Protein AF-A0A0F3GU39-F1 (afdb_monomer)

Secondary structure (DSSP, 8-state):
--S-SPPPPSEEEE-SS---B-TT-TT--EE--TT-TT--SPEEEEE--S--EETTEE--EEEEEEETTTEEEEEEE-

Solvent-accessible surface area (backbone atoms only — not comparable to full-atom values): 5125 Å² total; per-residue (Å²): 139,85,76,94,80,70,77,81,66,61,60,47,81,46,62,90,76,49,61,64,35,59,95,81,45,91,79,47,55,69,43,72,47,92,84,40,102,85,46,91,61,57,24,36,50,28,24,72,24,54,83,60,57,58,95,85,36,76,71,41,50,76,46,78,45,80,41,98,88,78,44,75,50,73,48,80,48,115

Structure (mmCIF, N/CA/C/O backbone):
data_AF-A0A0F3GU39-F1
#
_entry.id   AF-A0A0F3GU39-F1
#
loop_
_atom_site.group_PDB
_atom_site.id
_atom_site.type_symbol
_atom_site.label_atom_id
_atom_site.label_alt_id
_atom_site.label_comp_id
_atom_site.label_asym_id
_atom_site.label_entity_id
_atom_site.label_seq_id
_atom_site.pdbx_PDB_ins_code
_atom_site.Cartn_x
_atom_site.Cartn_y
_atom_site.Cartn_z
_atom_site.occupancy
_atom_site.B_iso_or_equiv
_atom_site.auth_seq_id
_atom_site.auth_comp_id
_atom_site.auth_asym_id
_atom_site.auth_atom_id
_atom_site.pdbx_PDB_model_num
ATOM 1 N N . ARG A 1 1 ? 23.355 -13.323 -11.543 1.00 45.50 1 ARG A N 1
ATOM 2 C CA . ARG A 1 1 ? 21.918 -13.139 -11.858 1.00 45.50 1 ARG A CA 1
ATOM 3 C C . ARG A 1 1 ? 21.120 -13.849 -10.776 1.00 45.50 1 ARG A C 1
ATOM 5 O O . ARG A 1 1 ? 20.969 -15.058 -10.858 1.00 45.50 1 ARG A O 1
ATOM 12 N N . LEU A 1 2 ? 20.719 -13.144 -9.723 1.00 47.56 2 LEU A N 1
ATOM 13 C CA . LEU A 1 2 ? 19.778 -13.669 -8.732 1.00 47.56 2 LEU A CA 1
ATOM 14 C C . LEU A 1 2 ? 18.520 -12.812 -8.855 1.00 47.56 2 LEU A C 1
ATOM 16 O O . LEU A 1 2 ? 18.619 -11.595 -8.752 1.00 47.56 2 LEU A O 1
ATOM 20 N N . GLY A 1 3 ? 17.379 -13.433 -9.144 1.00 53.84 3 GLY A N 1
ATOM 21 C CA . GLY A 1 3 ? 16.089 -12.754 -9.288 1.00 53.84 3 GLY A CA 1
ATOM 22 C C . GLY A 1 3 ? 15.456 -12.989 -10.656 1.00 53.84 3 GLY A C 1
ATOM 23 O O . GLY A 1 3 ? 16.150 -13.039 -11.667 1.00 53.84 3 GLY A O 1
ATOM 24 N N . LEU A 1 4 ? 14.136 -13.156 -10.664 1.00 63.62 4 LEU A N 1
ATOM 25 C CA . LEU A 1 4 ? 13.250 -13.652 -11.731 1.00 63.62 4 LEU A CA 1
ATOM 26 C C . LEU A 1 4 ? 13.229 -12.833 -13.049 1.00 63.62 4 LEU A C 1
ATOM 28 O O . LEU A 1 4 ? 12.272 -12.930 -13.807 1.00 63.62 4 LEU A O 1
ATOM 32 N N . GLY A 1 5 ? 14.232 -11.992 -13.326 1.00 64.88 5 GLY A N 1
ATOM 33 C CA . GLY A 1 5 ? 14.222 -11.058 -14.459 1.00 64.88 5 GLY A CA 1
ATOM 34 C C . GLY A 1 5 ? 13.151 -9.967 -14.338 1.00 64.88 5 GLY A C 1
ATOM 35 O O . GLY A 1 5 ? 12.812 -9.329 -15.328 1.00 64.88 5 GLY A O 1
ATOM 36 N N . ILE A 1 6 ? 12.603 -9.767 -13.137 1.00 66.88 6 ILE A N 1
ATOM 37 C CA . ILE A 1 6 ? 11.610 -8.731 -12.857 1.00 66.88 6 ILE A CA 1
ATOM 38 C C . ILE A 1 6 ? 12.347 -7.399 -12.730 1.00 66.88 6 ILE A C 1
ATOM 40 O O . ILE A 1 6 ? 13.276 -7.277 -11.931 1.00 66.88 6 ILE A O 1
ATOM 44 N N . ALA A 1 7 ? 11.931 -6.413 -13.524 1.00 71.56 7 ALA A N 1
ATOM 45 C CA . ALA A 1 7 ? 12.476 -5.064 -13.459 1.00 71.56 7 ALA A CA 1
ATOM 46 C C . ALA A 1 7 ? 12.253 -4.453 -12.068 1.00 71.56 7 ALA A C 1
ATOM 48 O O . ALA A 1 7 ? 11.206 -4.649 -11.448 1.00 71.56 7 ALA A O 1
ATOM 49 N N . VAL A 1 8 ? 13.231 -3.682 -11.591 1.00 74.50 8 VAL A N 1
ATOM 50 C CA . VAL A 1 8 ? 13.089 -2.947 -10.332 1.00 74.50 8 VAL A CA 1
ATOM 51 C C . VAL A 1 8 ? 11.950 -1.931 -10.462 1.00 74.50 8 VAL A C 1
ATOM 53 O O . VAL A 1 8 ? 11.889 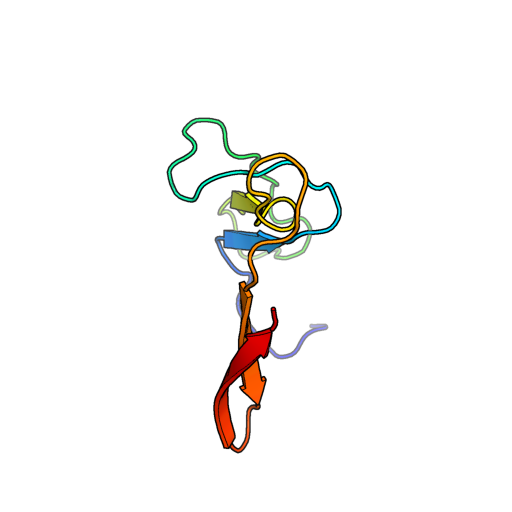-1.207 -11.459 1.00 74.50 8 VAL A O 1
ATOM 56 N N . PRO A 1 9 ? 11.036 -1.856 -9.479 1.00 79.94 9 PRO A N 1
ATOM 57 C CA . PRO A 1 9 ? 9.959 -0.886 -9.527 1.00 79.94 9 PRO A CA 1
ATOM 58 C C . PRO A 1 9 ? 10.503 0.534 -9.338 1.00 79.94 9 PRO A C 1
ATOM 60 O O . PRO A 1 9 ? 11.360 0.788 -8.496 1.00 79.94 9 PRO A O 1
ATOM 63 N N . ASN A 1 10 ? 9.951 1.492 -10.079 1.00 85.06 10 ASN A N 1
ATOM 64 C CA . ASN A 1 10 ? 10.245 2.917 -9.888 1.00 85.06 10 ASN 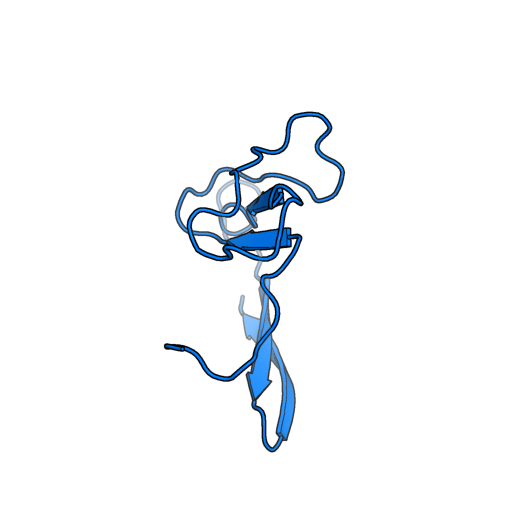A CA 1
ATOM 65 C C . ASN A 1 10 ? 9.507 3.520 -8.674 1.00 85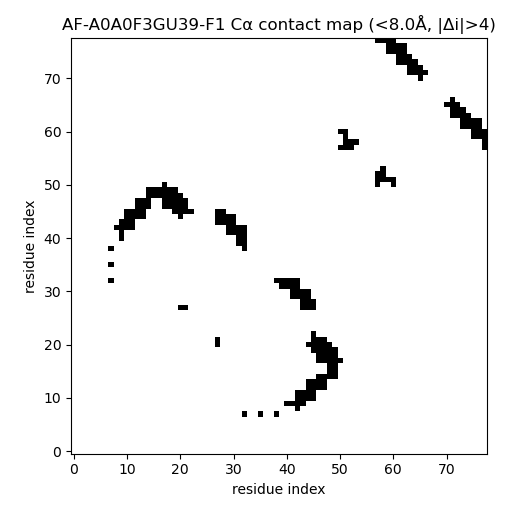.06 10 ASN A C 1
ATOM 67 O O . ASN A 1 10 ? 9.843 4.615 -8.215 1.00 85.06 10 ASN A O 1
ATOM 71 N N . ARG A 1 11 ? 8.498 2.812 -8.149 1.00 88.62 11 ARG A N 1
ATOM 72 C CA . ARG A 1 11 ? 7.678 3.208 -7.002 1.00 88.62 11 ARG A CA 1
ATOM 73 C C . ARG A 1 11 ? 7.349 2.011 -6.127 1.00 88.62 11 ARG A C 1
ATOM 75 O O . ARG A 1 11 ? 7.015 0.946 -6.638 1.00 88.62 11 ARG A O 1
ATOM 82 N N . VAL A 1 12 ? 7.365 2.216 -4.815 1.00 87.94 12 VAL A N 1
ATOM 83 C CA . VAL A 1 12 ? 6.930 1.223 -3.827 1.00 87.94 12 VAL A CA 1
ATOM 84 C C . VAL A 1 12 ? 5.877 1.841 -2.925 1.00 87.94 12 VAL A C 1
ATOM 86 O O . VAL A 1 12 ? 6.065 2.935 -2.401 1.00 87.94 12 VAL A O 1
ATOM 89 N N . VAL A 1 13 ? 4.775 1.119 -2.738 1.00 89.44 13 VAL A N 1
ATOM 90 C 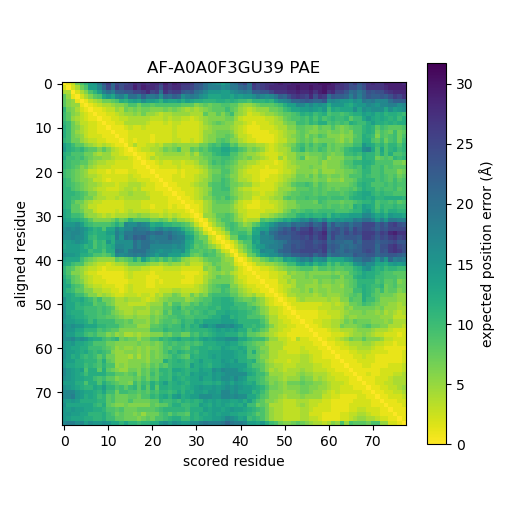CA . VAL A 1 13 ? 3.741 1.439 -1.752 1.00 89.44 13 VAL A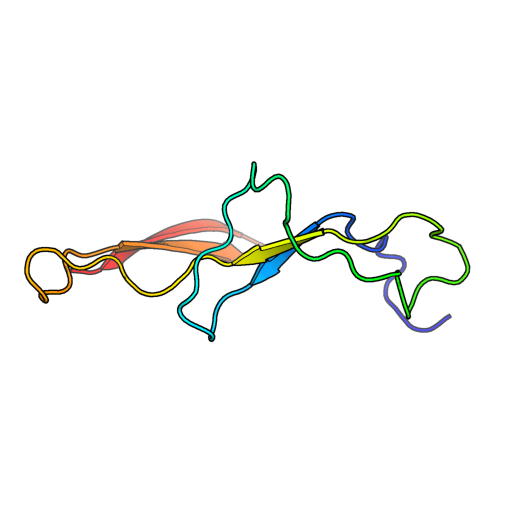 CA 1
ATOM 91 C C . VAL A 1 13 ? 3.892 0.463 -0.587 1.00 89.44 13 VAL A C 1
ATOM 93 O O . VAL A 1 13 ? 3.907 -0.748 -0.802 1.00 89.44 13 VAL A O 1
ATOM 96 N N . PHE A 1 14 ? 4.036 0.975 0.634 1.00 86.62 14 PHE A N 1
ATOM 97 C CA . PHE A 1 14 ? 4.209 0.175 1.852 1.00 86.62 14 PHE A CA 1
ATOM 98 C C . PHE A 1 14 ? 3.294 0.665 2.990 1.00 86.62 14 PHE A C 1
ATOM 100 O O . PHE A 1 14 ? 2.548 1.629 2.837 1.00 86.62 14 PHE A O 1
ATOM 107 N N . GLY A 1 15 ? 3.315 -0.026 4.131 1.00 85.69 15 GLY A N 1
ATOM 108 C CA . GLY A 1 15 ? 2.529 0.319 5.325 1.00 85.69 15 GLY A CA 1
ATOM 109 C C . GLY A 1 15 ? 3.381 0.358 6.599 1.00 85.69 15 GLY A C 1
ATOM 110 O O . GLY A 1 15 ? 4.499 0.865 6.586 1.00 85.69 15 GLY A O 1
ATOM 111 N N . HIS A 1 16 ? 2.866 -0.207 7.699 1.00 85.00 16 HIS A N 1
ATOM 112 C CA . HIS A 1 16 ? 3.543 -0.424 8.995 1.00 85.00 16 HIS A CA 1
ATOM 113 C C . HIS A 1 16 ? 3.757 0.810 9.889 1.00 85.00 16 HIS A C 1
ATOM 115 O O . HIS A 1 16 ? 3.479 0.742 11.082 1.00 85.00 16 HIS A O 1
ATOM 121 N N . THR A 1 17 ? 4.211 1.945 9.354 1.00 84.94 17 THR A N 1
ATOM 1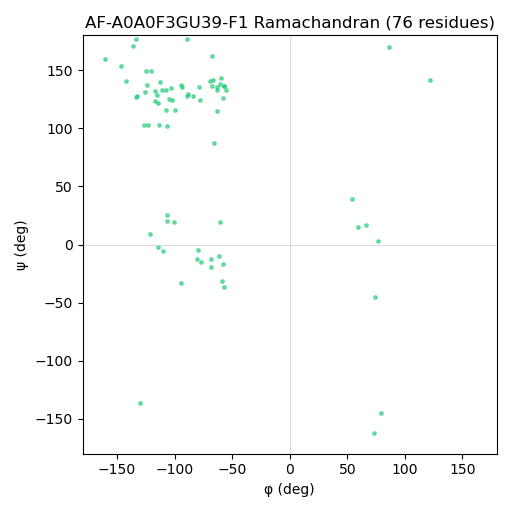22 C CA . THR A 1 17 ? 4.584 3.105 10.197 1.00 84.94 17 THR A CA 1
ATOM 123 C C . THR A 1 17 ? 3.401 3.958 10.656 1.00 84.94 17 THR A C 1
ATOM 125 O O . THR A 1 17 ? 3.569 4.837 11.497 1.00 84.94 17 THR A O 1
ATOM 128 N N . HIS A 1 18 ? 2.223 3.746 10.067 1.00 85.75 18 HIS A N 1
ATOM 129 C CA . HIS A 1 18 ? 1.030 4.581 10.231 1.00 85.75 18 HIS A CA 1
ATOM 130 C C . HIS A 1 18 ? 1.213 6.058 9.822 1.00 85.75 18 HIS A C 1
ATOM 132 O O . HIS A 1 18 ? 0.363 6.887 10.135 1.00 85.75 18 HIS A O 1
ATOM 138 N N . GLN A 1 19 ? 2.282 6.389 9.089 1.00 88.56 19 GLN A N 1
ATOM 139 C CA . GLN A 1 19 ? 2.577 7.743 8.609 1.00 88.56 19 GLN A CA 1
ATOM 140 C C . GLN A 1 19 ? 2.319 7.820 7.097 1.00 88.56 19 GLN A C 1
ATOM 142 O O . GLN A 1 19 ? 3.141 7.314 6.330 1.00 88.56 19 GLN A O 1
ATOM 147 N N . PRO A 1 20 ? 1.189 8.396 6.644 1.00 90.00 20 PRO A N 1
ATOM 148 C CA . PRO A 1 20 ? 0.828 8.389 5.232 1.00 90.00 20 PRO A CA 1
ATOM 149 C C . PRO A 1 20 ? 1.792 9.239 4.394 1.00 90.00 20 PRO A C 1
ATOM 151 O O . PRO A 1 20 ? 2.126 10.365 4.758 1.00 90.00 20 PRO A O 1
ATOM 154 N N . ILE A 1 21 ? 2.192 8.714 3.234 1.00 91.75 21 ILE A N 1
ATOM 155 C CA . ILE A 1 21 ? 2.955 9.446 2.214 1.00 91.75 21 ILE A CA 1
ATOM 156 C C . ILE A 1 21 ? 2.145 9.366 0.916 1.00 91.75 21 ILE A C 1
ATOM 158 O O . ILE A 1 21 ? 2.137 8.305 0.280 1.00 91.75 21 ILE A O 1
ATOM 162 N N . PRO A 1 22 ? 1.435 10.443 0.527 1.00 89.88 22 PRO A N 1
ATOM 163 C CA . PRO A 1 22 ? 0.538 10.411 -0.620 1.00 89.88 22 PRO A CA 1
ATOM 164 C C . PRO A 1 22 ? 1.293 10.256 -1.945 1.00 89.88 22 PRO A C 1
ATOM 166 O O . PRO A 1 22 ? 2.489 10.530 -2.054 1.00 89.88 22 PRO A O 1
ATOM 169 N N . TRP A 1 23 ? 0.565 9.847 -2.986 1.00 90.75 23 TRP A N 1
ATOM 170 C CA . TRP A 1 23 ? 1.117 9.624 -4.328 1.00 90.75 23 TRP A CA 1
ATOM 171 C C . TRP A 1 23 ? 1.815 10.862 -4.917 1.00 90.75 23 TRP A C 1
ATOM 173 O O . TRP A 1 23 ? 2.856 10.750 -5.565 1.00 90.75 23 TRP A O 1
ATOM 183 N N . ASN A 1 24 ? 1.257 12.042 -4.633 1.00 91.75 24 ASN A N 1
ATOM 184 C CA . ASN A 1 24 ? 1.727 13.340 -5.120 1.00 91.75 24 ASN A CA 1
ATOM 185 C C . ASN A 1 24 ? 2.552 14.110 -4.072 1.00 91.75 24 ASN A C 1
ATOM 187 O O . ASN A 1 24 ? 2.662 15.328 -4.168 1.00 91.75 24 ASN A O 1
ATOM 191 N N . ALA A 1 25 ? 3.097 13.437 -3.051 1.00 91.56 25 ALA A N 1
ATOM 192 C CA . ALA A 1 25 ? 3.978 14.095 -2.088 1.00 91.56 25 ALA A CA 1
ATOM 193 C C . ALA A 1 25 ? 5.242 14.612 -2.792 1.00 91.56 25 ALA A C 1
ATOM 195 O O . ALA A 1 25 ? 6.063 13.825 -3.266 1.00 91.56 25 ALA A O 1
ATOM 196 N N . GLU A 1 26 ? 5.414 15.935 -2.831 1.00 91.62 26 GLU A N 1
ATOM 197 C CA . GLU A 1 26 ? 6.582 16.582 -3.448 1.00 91.62 26 GLU A CA 1
ATOM 198 C C . GLU A 1 26 ? 7.900 16.137 -2.798 1.00 91.62 26 GLU A C 1
ATOM 200 O O . GLU A 1 26 ? 8.926 16.016 -3.466 1.00 91.62 26 GLU A O 1
ATOM 205 N N . ASN A 1 27 ? 7.852 15.826 -1.503 1.00 88.56 27 ASN A N 1
ATOM 206 C CA . ASN A 1 27 ? 8.972 15.398 -0.674 1.00 88.56 27 ASN A CA 1
ATOM 207 C C . ASN A 1 27 ? 8.942 13.895 -0.329 1.00 88.56 27 ASN A C 1
ATOM 209 O O . ASN A 1 27 ? 9.500 13.494 0.695 1.00 88.56 27 ASN A O 1
ATOM 213 N N . ALA A 1 28 ? 8.293 13.057 -1.149 1.00 91.75 28 ALA A N 1
ATOM 214 C CA . ALA A 1 28 ? 8.328 11.605 -0.968 1.00 91.75 28 ALA A CA 1
ATOM 215 C C . ALA A 1 28 ? 9.786 11.092 -0.929 1.00 91.75 28 ALA A C 1
ATOM 217 O O . ALA A 1 28 ? 10.573 11.461 -1.810 1.00 91.75 28 ALA A O 1
ATOM 218 N N . PRO A 1 29 ? 10.164 10.234 0.042 1.00 89.94 29 PRO A N 1
ATOM 219 C CA . PRO A 1 29 ? 11.513 9.691 0.117 1.00 89.94 29 PRO A CA 1
ATOM 220 C C . PRO A 1 29 ? 11.894 8.966 -1.172 1.00 89.94 29 PRO A C 1
ATOM 222 O O . PRO A 1 29 ? 11.108 8.193 -1.729 1.00 89.94 29 PRO A O 1
ATOM 225 N N . ARG A 1 30 ? 13.123 9.210 -1.624 1.00 88.19 30 ARG A N 1
ATOM 226 C CA . ARG A 1 30 ? 13.726 8.529 -2.765 1.00 88.19 30 ARG A CA 1
ATOM 227 C C . ARG A 1 30 ? 14.916 7.732 -2.274 1.00 88.19 30 ARG A C 1
ATOM 229 O O . ARG A 1 30 ? 15.765 8.278 -1.574 1.00 88.19 30 ARG A O 1
ATOM 236 N N . ILE A 1 31 ? 14.954 6.457 -2.627 1.00 83.12 31 ILE A N 1
ATOM 237 C CA . ILE A 1 31 ? 16.104 5.597 -2.369 1.00 83.12 31 ILE A CA 1
ATOM 238 C C . ILE A 1 31 ? 16.762 5.278 -3.702 1.00 83.12 31 ILE A C 1
ATOM 240 O O . ILE A 1 31 ? 16.084 4.934 -4.674 1.00 83.12 31 ILE A O 1
ATOM 244 N N . ASP A 1 32 ? 18.083 5.404 -3.756 1.00 70.69 32 ASP A N 1
ATOM 245 C CA . ASP A 1 32 ? 18.834 4.887 -4.890 1.00 70.69 32 ASP A CA 1
ATOM 246 C C . ASP A 1 32 ? 18.603 3.377 -4.952 1.00 70.69 32 ASP A C 1
ATOM 248 O O . ASP A 1 32 ? 18.532 2.706 -3.919 1.00 70.69 32 ASP A O 1
ATOM 252 N N . GLY A 1 33 ? 18.399 2.836 -6.152 1.00 60.94 33 GLY A N 1
ATOM 253 C CA . GLY A 1 33 ? 18.147 1.412 -6.335 1.00 60.94 33 GLY A CA 1
ATOM 254 C C . GLY A 1 33 ? 19.377 0.597 -5.938 1.00 60.94 33 GLY A C 1
ATOM 255 O O . GLY A 1 33 ? 20.187 0.264 -6.791 1.00 60.94 33 GLY A O 1
ATOM 256 N N . ILE A 1 34 ? 19.506 0.237 -4.655 1.00 56.31 34 ILE A N 1
ATOM 257 C CA . ILE A 1 34 ? 20.661 -0.497 -4.094 1.00 56.31 34 ILE A CA 1
ATOM 258 C C . ILE A 1 34 ? 20.890 -1.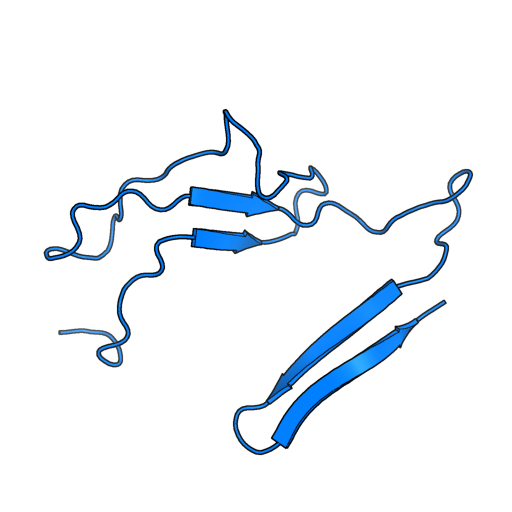851 -4.808 1.00 56.31 34 ILE A C 1
ATOM 260 O O . ILE A 1 34 ? 21.971 -2.425 -4.727 1.00 56.31 34 ILE A O 1
ATOM 264 N N . TYR A 1 35 ? 19.896 -2.360 -5.546 1.00 52.50 35 TYR A N 1
ATOM 265 C CA . TYR A 1 35 ? 19.873 -3.733 -6.057 1.00 52.50 35 TYR A CA 1
ATOM 266 C C . TYR A 1 35 ? 19.779 -3.907 -7.581 1.00 52.50 35 TYR A C 1
ATOM 268 O O . TYR A 1 35 ? 19.647 -5.046 -8.029 1.00 52.50 35 TYR A O 1
ATOM 276 N N . ALA A 1 36 ? 19.896 -2.850 -8.392 1.00 52.88 36 ALA A N 1
ATOM 277 C CA . ALA A 1 36 ? 19.941 -3.000 -9.851 1.00 52.88 36 ALA A CA 1
ATOM 278 C C . ALA A 1 36 ? 21.174 -2.313 -10.453 1.00 52.88 36 ALA A C 1
ATOM 280 O O . ALA A 1 36 ? 21.165 -1.094 -10.613 1.00 52.88 36 ALA A O 1
ATOM 281 N N . PRO A 1 37 ? 22.228 -3.069 -10.823 1.00 52.78 37 PRO A N 1
ATOM 282 C CA . PRO A 1 37 ? 23.404 -2.509 -11.498 1.00 52.78 37 PRO A CA 1
ATOM 283 C C . PRO A 1 37 ? 23.081 -1.861 -12.862 1.00 52.78 37 PRO A C 1
ATOM 285 O O . PRO A 1 37 ? 23.931 -1.193 -13.441 1.00 52.78 37 PRO A O 1
ATOM 288 N N . ASP A 1 38 ? 21.864 -2.054 -13.367 1.00 58.78 38 ASP A N 1
ATOM 289 C CA . ASP A 1 38 ? 21.317 -1.594 -14.641 1.00 58.78 38 ASP A CA 1
ATOM 290 C C . ASP A 1 38 ? 20.172 -0.566 -14.506 1.00 58.78 38 ASP A C 1
ATOM 292 O O . ASP A 1 38 ? 19.707 -0.044 -15.520 1.00 58.78 38 ASP A O 1
ATOM 296 N N . SER A 1 39 ? 19.740 -0.218 -13.286 1.00 58.06 39 SER A N 1
ATOM 297 C CA . SER A 1 39 ? 18.725 0.821 -13.056 1.00 58.06 39 SER A CA 1
ATOM 298 C C . SER A 1 39 ? 19.329 2.019 -12.333 1.00 58.06 39 SER A C 1
ATOM 300 O O . SER A 1 39 ? 19.504 2.008 -11.119 1.00 58.06 39 SER A O 1
ATOM 302 N N . SER A 1 40 ? 19.586 3.093 -13.079 1.00 61.00 40 SER A N 1
ATOM 303 C CA . SER A 1 40 ? 20.024 4.387 -12.539 1.00 61.00 40 SER A CA 1
ATOM 304 C C . SER A 1 40 ? 18.885 5.233 -11.954 1.00 61.00 40 SER A C 1
ATOM 306 O O . SER A 1 40 ? 19.133 6.317 -11.429 1.00 61.00 40 SER A O 1
ATOM 308 N N . ALA A 1 41 ? 17.631 4.781 -12.062 1.00 71.38 41 ALA A N 1
ATOM 309 C CA . ALA A 1 41 ? 16.480 5.556 -11.619 1.00 71.38 41 ALA A CA 1
ATOM 310 C C . ALA A 1 41 ? 16.227 5.369 -10.109 1.00 71.38 41 ALA A C 1
ATOM 312 O O . ALA A 1 41 ? 16.096 4.227 -9.657 1.00 71.38 41 ALA A O 1
ATOM 313 N N . PRO A 1 42 ? 16.110 6.460 -9.327 1.00 77.62 42 PRO A N 1
ATOM 314 C CA . PRO A 1 42 ? 15.756 6.374 -7.917 1.00 77.62 42 PRO A CA 1
ATOM 315 C C . PRO A 1 42 ? 14.319 5.866 -7.747 1.00 77.62 42 PRO A C 1
ATOM 317 O O . PRO A 1 42 ? 13.410 6.242 -8.493 1.00 77.62 42 PRO A O 1
ATOM 320 N N . MET A 1 43 ? 14.107 5.038 -6.729 1.00 86.62 43 MET A N 1
ATOM 321 C CA . MET A 1 43 ? 12.801 4.495 -6.366 1.00 86.62 43 MET A CA 1
ATOM 322 C C . MET A 1 43 ? 12.094 5.443 -5.396 1.00 86.62 43 MET A C 1
ATOM 324 O O . MET A 1 43 ? 12.669 5.844 -4.385 1.00 86.62 43 MET A O 1
ATOM 328 N N . THR A 1 44 ? 10.841 5.796 -5.686 1.00 90.88 44 THR A N 1
ATOM 329 C CA . THR A 1 44 ? 10.025 6.661 -4.812 1.00 90.88 44 THR A CA 1
ATOM 330 C C . THR A 1 44 ? 9.170 5.830 -3.857 1.00 90.88 44 THR A C 1
ATOM 332 O O . THR A 1 44 ? 8.543 4.854 -4.273 1.00 90.88 44 THR A O 1
ATOM 335 N N . LEU A 1 45 ? 9.120 6.223 -2.585 1.00 90.31 45 LEU A N 1
ATOM 336 C CA . LEU A 1 45 ? 8.384 5.513 -1.541 1.00 90.31 45 LEU A CA 1
ATOM 337 C C . LEU A 1 45 ? 7.058 6.209 -1.194 1.00 90.31 45 LEU A C 1
ATOM 339 O O . LEU A 1 45 ? 7.020 7.417 -0.966 1.00 90.31 45 LEU A O 1
ATOM 343 N N . HIS A 1 46 ? 5.985 5.425 -1.090 1.00 93.06 46 HIS A N 1
ATOM 344 C CA . HIS A 1 46 ? 4.647 5.843 -0.663 1.00 93.06 46 HIS A CA 1
ATOM 345 C C . HIS A 1 46 ? 4.168 4.988 0.502 1.00 93.06 46 HIS A C 1
ATOM 347 O O . HIS A 1 46 ? 4.496 3.808 0.574 1.00 93.06 46 HIS A O 1
ATOM 353 N N . ASN A 1 47 ? 3.346 5.550 1.381 1.00 89.00 47 ASN A N 1
ATOM 354 C CA . ASN A 1 47 ? 2.878 4.852 2.569 1.00 89.00 47 ASN A CA 1
ATOM 355 C C . ASN A 1 47 ? 1.367 5.003 2.720 1.00 89.00 47 ASN A C 1
ATOM 357 O O . ASN A 1 47 ? 0.863 6.127 2.708 1.00 89.00 47 ASN A O 1
ATOM 361 N N . CYS A 1 48 ? 0.659 3.884 2.872 1.00 87.12 48 CYS A N 1
ATOM 362 C CA . CYS A 1 48 ? -0.798 3.860 3.026 1.00 87.12 48 CYS A CA 1
ATOM 363 C C . CYS A 1 48 ? -1.288 4.462 4.354 1.00 87.12 48 CYS A C 1
ATOM 365 O O . CYS A 1 48 ? -2.480 4.716 4.499 1.00 87.12 48 CYS A O 1
ATOM 367 N N . GLY A 1 49 ? -0.394 4.706 5.317 1.00 86.94 49 GLY A N 1
ATOM 368 C CA . GLY A 1 49 ? -0.754 5.158 6.655 1.00 86.94 49 GLY A CA 1
ATOM 369 C C . GLY A 1 49 ? -1.376 4.045 7.501 1.00 86.94 49 GLY A C 1
ATOM 370 O O . GLY A 1 49 ? -1.180 2.856 7.247 1.00 86.94 49 GLY A O 1
ATOM 371 N N . GLY A 1 50 ? -2.058 4.444 8.574 1.00 85.00 50 GLY A N 1
ATOM 372 C CA . GLY A 1 50 ? -2.871 3.543 9.392 1.00 85.00 50 GLY A CA 1
ATOM 373 C C . GLY A 1 50 ? -4.309 3.465 8.880 1.00 85.00 50 GLY A C 1
ATOM 374 O O . GLY A 1 50 ? -4.694 4.182 7.958 1.00 85.00 50 GLY A O 1
ATOM 375 N N . TRP A 1 51 ? -5.124 2.621 9.512 1.00 86.50 51 TRP A N 1
ATOM 376 C CA . TRP A 1 51 ? -6.560 2.588 9.244 1.00 86.50 51 TRP A CA 1
ATOM 377 C C . TRP A 1 51 ? -7.195 3.958 9.481 1.00 86.50 51 TRP A C 1
ATOM 379 O O . TRP A 1 51 ? -6.917 4.612 10.490 1.00 86.50 51 TRP A O 1
ATOM 389 N N . LEU A 1 52 ? -8.076 4.372 8.569 1.00 83.69 52 LEU A N 1
ATOM 390 C CA . LEU A 1 52 ? -8.863 5.583 8.756 1.00 83.69 52 LEU A CA 1
ATOM 391 C C . LEU A 1 52 ? -9.775 5.415 9.972 1.00 83.69 52 LEU A C 1
ATOM 393 O O . LEU A 1 52 ? -10.422 4.384 10.164 1.00 83.69 52 LEU A O 1
ATOM 397 N N . GLN A 1 53 ? -9.812 6.455 10.796 1.00 88.38 53 GLN A N 1
ATOM 398 C CA . GLN A 1 53 ? -10.658 6.510 11.976 1.00 88.38 53 GLN A CA 1
ATOM 399 C C . GLN A 1 53 ? -11.540 7.749 11.910 1.00 88.38 53 GLN A C 1
ATOM 401 O O . GLN A 1 53 ? -11.077 8.845 11.589 1.00 88.38 53 GLN A O 1
ATOM 406 N N . LYS A 1 54 ? -12.810 7.586 12.273 1.00 88.06 54 LYS A N 1
ATOM 407 C CA . LYS A 1 54 ? -13.754 8.682 12.478 1.00 88.06 54 LYS A CA 1
ATOM 408 C C . LYS A 1 54 ? -13.997 8.815 13.973 1.00 88.06 54 LYS A C 1
ATOM 410 O O . LYS A 1 54 ? -14.526 7.900 14.594 1.00 88.06 54 LYS A O 1
ATOM 415 N N . ASN A 1 55 ? -13.602 9.946 14.555 1.00 93.56 55 ASN A N 1
ATOM 416 C CA . ASN A 1 55 ? -13.710 10.197 15.999 1.00 93.56 55 ASN A CA 1
ATOM 417 C C . ASN A 1 55 ? -13.040 9.099 16.855 1.00 93.56 55 ASN A C 1
ATOM 419 O O . ASN A 1 55 ? -13.584 8.682 17.871 1.00 93.56 55 ASN A O 1
ATOM 423 N N . GLY A 1 56 ? -11.880 8.599 16.413 1.00 89.12 56 GLY A N 1
ATOM 424 C CA . GLY A 1 56 ? -11.139 7.532 17.100 1.00 89.12 56 GLY A CA 1
ATOM 425 C C . GLY A 1 56 ? -11.706 6.120 16.911 1.00 89.12 56 GLY A C 1
ATOM 426 O O . GLY A 1 56 ? -11.181 5.174 17.488 1.00 89.12 56 GLY A O 1
ATOM 427 N N . VAL A 1 57 ? -12.762 5.959 16.108 1.00 90.62 57 VAL A N 1
ATOM 428 C CA . VAL A 1 57 ? -13.388 4.663 15.820 1.00 90.62 57 VAL A CA 1
ATOM 429 C C . VAL A 1 57 ? -13.048 4.239 14.396 1.00 90.62 57 VAL A C 1
ATOM 431 O O . VAL A 1 57 ? -13.155 5.040 13.464 1.00 90.62 57 VAL A O 1
ATOM 434 N N . PHE A 1 58 ? -12.636 2.983 14.225 1.00 90.19 58 PHE A N 1
ATOM 435 C CA . PHE A 1 58 ? -12.453 2.387 12.904 1.00 90.19 58 PHE A CA 1
ATOM 436 C C . PHE A 1 58 ? -13.766 2.457 12.119 1.00 90.19 58 PHE A C 1
ATOM 438 O O . PHE A 1 58 ? -14.814 2.058 12.618 1.00 90.19 58 PHE A O 1
ATOM 445 N N . CYS A 1 59 ? -13.719 3.021 10.914 1.00 92.06 59 CYS A N 1
ATOM 446 C CA . CYS A 1 59 ? -14.907 3.243 10.088 1.00 92.06 59 CYS A CA 1
ATOM 447 C C . CYS A 1 59 ? -15.002 2.277 8.901 1.00 92.06 59 CYS A C 1
ATOM 449 O O . CYS A 1 59 ? -15.692 2.573 7.925 1.00 92.06 59 CYS A O 1
ATOM 451 N N . GLY A 1 60 ? -14.295 1.152 8.984 1.00 90.06 60 GLY A N 1
ATOM 452 C CA . GLY A 1 60 ? -14.201 0.171 7.920 1.00 90.06 60 GLY A CA 1
ATOM 453 C C . GLY A 1 60 ? -13.113 0.456 6.888 1.00 90.06 60 GLY A C 1
ATOM 454 O O . GLY A 1 60 ? -12.481 1.519 6.874 1.00 90.06 60 GLY A O 1
ATOM 455 N N . ALA A 1 61 ? -12.882 -0.532 6.029 1.00 89.38 61 ALA A N 1
ATOM 456 C CA . ALA A 1 61 ? -11.951 -0.453 4.915 1.00 89.38 61 ALA A CA 1
ATOM 457 C C . ALA A 1 61 ? -12.239 -1.510 3.846 1.00 89.38 61 ALA A C 1
ATOM 459 O O . ALA A 1 61 ? -12.831 -2.544 4.135 1.00 89.38 61 ALA A O 1
ATOM 460 N N . GLU A 1 62 ? -11.745 -1.264 2.634 1.00 90.94 62 GLU A N 1
ATOM 461 C CA . GLU A 1 62 ? -11.724 -2.242 1.548 1.00 90.94 62 GLU A CA 1
ATOM 462 C C . GLU A 1 62 ? -10.311 -2.825 1.421 1.00 90.94 62 GLU A C 1
ATOM 464 O O . GLU A 1 62 ? -9.335 -2.085 1.262 1.00 90.94 62 GLU A O 1
ATOM 469 N N . ILE A 1 63 ? -10.189 -4.147 1.501 1.00 87.06 63 ILE A N 1
ATOM 470 C CA . ILE A 1 63 ? -8.925 -4.864 1.321 1.00 87.06 63 ILE A CA 1
ATOM 471 C C . ILE A 1 63 ? -8.900 -5.413 -0.100 1.00 87.06 63 ILE A C 1
ATOM 473 O O . ILE A 1 63 ? -9.699 -6.282 -0.424 1.00 87.06 63 ILE A O 1
ATOM 477 N N . PHE A 1 64 ? -7.968 -4.945 -0.931 1.00 88.19 64 PHE A N 1
ATOM 478 C CA . PHE A 1 64 ? -7.748 -5.480 -2.276 1.00 88.19 64 PHE A CA 1
ATOM 479 C C . PHE A 1 64 ? -6.741 -6.626 -2.229 1.00 88.19 64 PHE A C 1
ATOM 481 O O . PHE A 1 64 ? -5.638 -6.474 -1.698 1.00 88.19 64 PHE A O 1
ATOM 488 N N . LEU A 1 65 ? -7.107 -7.761 -2.810 1.00 87.19 65 LEU A N 1
ATOM 489 C CA . LEU A 1 65 ? -6.255 -8.934 -2.925 1.00 87.19 65 LEU A CA 1
ATOM 490 C C . LEU A 1 65 ? -5.908 -9.154 -4.393 1.00 87.19 65 LEU A C 1
ATOM 492 O O . LEU A 1 65 ? -6.752 -9.000 -5.274 1.00 87.19 65 LEU A O 1
ATOM 496 N N . TYR A 1 66 ? -4.658 -9.524 -4.645 1.00 88.38 66 TYR A N 1
ATOM 497 C CA . TYR A 1 66 ? -4.219 -9.998 -5.947 1.00 88.38 66 TYR A CA 1
ATOM 498 C C . TYR A 1 66 ? -3.750 -11.437 -5.813 1.00 88.38 66 TYR A C 1
ATOM 500 O O . TYR A 1 66 ? -2.847 -11.737 -5.030 1.00 88.38 66 TYR A O 1
ATOM 508 N N . ASP A 1 67 ? -4.357 -12.302 -6.608 1.00 88.06 67 ASP A N 1
ATOM 509 C CA . ASP A 1 67 ? -3.954 -13.681 -6.802 1.00 88.06 67 ASP A CA 1
ATOM 510 C C . ASP A 1 67 ? -3.558 -13.866 -8.270 1.00 88.06 67 ASP A C 1
ATOM 512 O O . ASP A 1 67 ? -4.271 -13.445 -9.180 1.00 88.06 67 ASP A O 1
ATOM 516 N N . SER A 1 68 ? -2.409 -14.486 -8.534 1.00 87.25 68 SER A N 1
ATOM 517 C CA . SER A 1 68 ? -1.900 -14.601 -9.907 1.00 87.25 68 SER A CA 1
ATOM 518 C C . SER A 1 68 ? -2.733 -15.526 -10.800 1.00 87.25 68 SER A C 1
ATOM 520 O O . SER A 1 68 ? -2.631 -15.414 -12.021 1.00 87.25 68 SER A O 1
ATOM 522 N N . ALA A 1 69 ? -3.544 -16.422 -10.228 1.00 93.88 69 ALA A N 1
ATOM 523 C CA . ALA A 1 69 ? -4.419 -17.323 -10.975 1.00 93.88 69 ALA A CA 1
ATOM 524 C C . ALA A 1 69 ? -5.842 -16.764 -11.133 1.00 93.88 69 ALA A C 1
ATOM 526 O O . ALA A 1 69 ? -6.483 -17.000 -12.155 1.00 93.88 69 ALA A O 1
ATOM 527 N N . ASN A 1 70 ? -6.326 -16.018 -10.139 1.00 91.75 70 ASN A N 1
ATOM 528 C CA . ASN A 1 70 ? -7.713 -15.560 -10.040 1.00 91.75 70 ASN A CA 1
ATOM 529 C C . ASN A 1 70 ? -7.878 -14.043 -10.250 1.00 91.75 70 A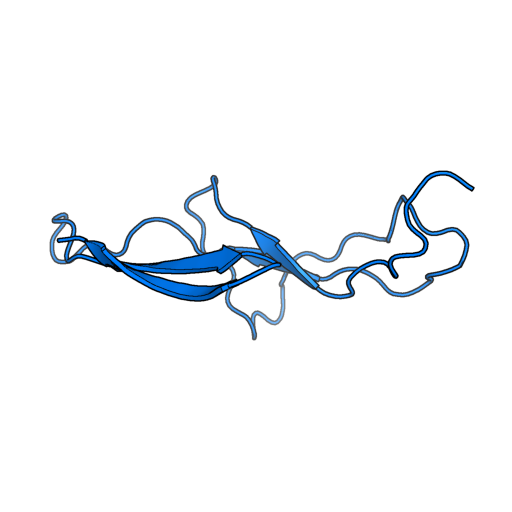SN A C 1
ATOM 531 O O . ASN A 1 70 ? -9.002 -13.549 -10.318 1.00 91.75 70 ASN A O 1
ATOM 535 N N . GLY A 1 71 ? -6.779 -13.299 -10.387 1.00 92.44 71 GLY A N 1
ATOM 536 C CA . GLY A 1 71 ? -6.785 -11.856 -10.607 1.00 92.44 71 GLY A CA 1
ATOM 537 C C . GLY A 1 71 ? -7.028 -11.051 -9.329 1.00 92.44 71 GLY A C 1
ATOM 538 O O . GLY A 1 71 ? -6.542 -11.396 -8.253 1.00 92.44 71 GLY A O 1
ATOM 539 N N . PHE A 1 72 ? -7.739 -9.930 -9.462 1.00 94.44 72 PHE A N 1
ATOM 540 C CA . PHE A 1 72 ? -8.022 -9.019 -8.352 1.00 94.44 72 PHE A CA 1
ATOM 541 C C . PHE A 1 72 ? -9.378 -9.318 -7.711 1.00 94.44 72 PHE A C 1
ATOM 543 O O . PHE A 1 72 ? -10.378 -9.493 -8.407 1.00 94.44 72 PHE 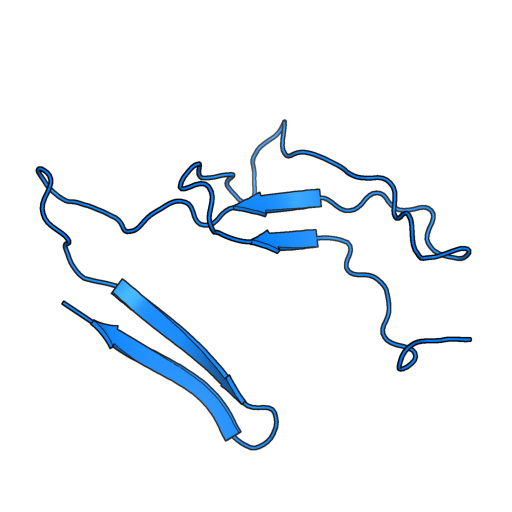A O 1
ATOM 550 N N . SER A 1 73 ? -9.422 -9.301 -6.383 1.00 95.44 73 SER A N 1
ATOM 551 C CA . SER A 1 73 ? -10.651 -9.348 -5.588 1.00 95.44 73 SER A CA 1
ATOM 552 C C . SER A 1 73 ? -10.583 -8.337 -4.448 1.00 95.44 73 SER A C 1
ATOM 554 O O . SER A 1 73 ? -9.540 -7.718 -4.214 1.00 95.44 73 SER A O 1
ATOM 556 N N . SER A 1 74 ? -11.696 -8.131 -3.748 1.00 94.88 74 SER A N 1
ATOM 557 C CA . SER A 1 74 ? -11.700 -7.271 -2.574 1.00 94.88 74 SER A CA 1
ATOM 558 C C . SER A 1 74 ? -12.681 -7.736 -1.499 1.00 94.88 74 SER A C 1
ATOM 560 O O . SER A 1 74 ? -13.646 -8.449 -1.787 1.00 94.88 74 SER A O 1
ATOM 562 N N . VAL A 1 75 ? -12.385 -7.387 -0.247 1.00 95.94 75 VAL A N 1
ATOM 563 C CA . VAL A 1 75 ? -13.253 -7.638 0.908 1.00 95.94 75 VAL A CA 1
ATOM 564 C C . VAL A 1 75 ? -13.373 -6.385 1.767 1.00 95.94 75 VAL A C 1
ATOM 566 O O . VAL A 1 75 ? -12.373 -5.816 2.211 1.00 95.94 75 VAL A O 1
ATOM 569 N N . GLY A 1 76 ? -14.614 -5.987 2.031 1.00 92.62 76 GLY A N 1
ATOM 570 C CA . GLY A 1 76 ? -14.938 -4.937 2.983 1.00 92.62 76 GLY A CA 1
ATOM 571 C C . GLY A 1 76 ? -14.883 -5.451 4.421 1.00 92.62 76 GLY A C 1
ATOM 572 O O . GLY A 1 76 ? -15.414 -6.519 4.730 1.00 92.62 76 GLY A O 1
ATOM 573 N N . ILE A 1 77 ? -14.270 -4.675 5.307 1.00 91.00 77 ILE A N 1
ATOM 574 C CA . ILE A 1 77 ? -14.291 -4.873 6.760 1.00 91.00 77 ILE A CA 1
ATOM 575 C C . ILE A 1 77 ? -14.889 -3.635 7.430 1.00 91.00 77 ILE A C 1
ATOM 577 O O . ILE A 1 77 ? -14.745 -2.527 6.915 1.00 91.00 77 ILE A O 1
ATOM 581 N N . SER A 1 78 ? -15.555 -3.817 8.569 1.00 87.44 78 SER A N 1
ATOM 582 C CA . SER A 1 78 ? -16.202 -2.757 9.358 1.00 87.44 78 SER A CA 1
ATOM 583 C C . SER A 1 78 ? -15.882 -2.899 10.832 1.00 87.44 78 SER A C 1
ATOM 585 O O . SER A 1 78 ? -15.977 -4.055 11.304 1.00 87.44 78 SER A O 1
#

Mean predicted aligned error: 8.66 Å

Organism: NCBI:txid29290

pLDDT: mean 82.37, std 13.14, range [45.5, 95.94]

Sequence (78 aa):
RLGLGIAVPNRVVFGHTHQPIPWNAENAPRIDGIYAPDSSAPMTLHNCGGWLQKNGVFCGAEIFLYDSANGFSSVGIS

Radius of gyration: 16.32 Å; Cα contacts (8 Å, |Δi|>4): 116; chains: 1; bounding box: 40×34×32 Å

Foldseek 3Di:
DPDDPDDDDLEDEEEDPLDFDDPPRPPFDWAQPPPDPPDRHTRGYGYPGDADDDVNHRPKDKDWDQDPVPGIDIDIDD

Nearest PDB structures (foldseek):
  5lnl-assembly2_F  TM=3.959E-01  e=9.261E+00  Haemophilus influenzae
  7vs5-assembly1_hj  TM=3.078E-01  e=8.097E+00  Tequatrovirus T4